Protein AF-A0A7K3PXX4-F1 (afdb_monomer_lite)

Foldseek 3Di:
DDDDDDDPDDCVVVVVLVLLVVCVPPPVCPVLVVLLVVLLVLLLVLADQDLCVSCVVVVWDWDQDPVRDTDTPDDPCVVVCVVRVVSSVSSSVSSSNSNCVNNVHD

Organism: NCBI:txid285562

Structure (mmCIF, N/CA/C/O backbone):
data_AF-A0A7K3PXX4-F1
#
_entry.id   AF-A0A7K3PXX4-F1
#
loop_
_atom_site.group_PDB
_atom_site.id
_atom_site.type_symbol
_atom_site.label_atom_id
_atom_site.label_alt_id
_atom_site.label_comp_id
_atom_site.label_asym_id
_atom_site.label_entity_id
_atom_site.label_seq_id
_atom_site.pdbx_PDB_ins_code
_atom_site.Cartn_x
_atom_site.Cartn_y
_atom_site.Cartn_z
_atom_site.occupancy
_atom_site.B_iso_or_equiv
_atom_site.auth_seq_id
_atom_site.auth_comp_id
_atom_site.auth_asym_id
_atom_site.auth_atom_id
_atom_site.pdbx_PDB_model_num
ATOM 1 N N . GLU A 1 1 ? 9.776 -45.877 -6.824 1.00 47.09 1 GLU A N 1
ATOM 2 C CA . GLU A 1 1 ? 9.378 -44.843 -7.797 1.00 47.09 1 GLU A CA 1
ATOM 3 C C . GLU A 1 1 ? 9.416 -43.504 -7.086 1.00 47.09 1 GLU A C 1
ATOM 5 O O . GLU A 1 1 ? 8.746 -43.364 -6.070 1.00 47.09 1 GLU A O 1
ATOM 10 N N . GLU A 1 2 ? 10.260 -42.580 -7.538 1.00 46.25 2 GLU A N 1
ATOM 11 C CA . GLU A 1 2 ? 10.308 -41.209 -7.021 1.00 46.25 2 GLU A CA 1
ATOM 12 C C . GLU A 1 2 ? 9.590 -40.297 -8.011 1.00 46.25 2 GLU A C 1
ATOM 14 O O . GLU A 1 2 ? 9.989 -40.186 -9.170 1.00 46.25 2 GLU A O 1
ATOM 19 N N . LEU A 1 3 ? 8.514 -39.660 -7.553 1.00 56.25 3 LEU A N 1
ATOM 20 C CA . LEU A 1 3 ? 7.813 -38.628 -8.303 1.00 56.25 3 LEU A CA 1
ATOM 21 C C . LEU A 1 3 ? 8.415 -37.273 -7.911 1.00 56.25 3 LEU A C 1
ATOM 23 O O . LEU A 1 3 ? 8.152 -36.772 -6.818 1.00 56.25 3 LEU A O 1
ATOM 27 N N . SER A 1 4 ? 9.233 -36.681 -8.782 1.00 51.41 4 SER A N 1
ATOM 28 C CA . SER A 1 4 ? 9.692 -35.303 -8.611 1.00 51.41 4 SER A CA 1
ATOM 29 C C . SER A 1 4 ? 8.660 -34.347 -9.211 1.00 51.41 4 SER A C 1
ATOM 31 O O . SER A 1 4 ? 8.301 -34.431 -10.383 1.00 51.41 4 SER A O 1
ATOM 33 N N . VAL A 1 5 ? 8.151 -33.434 -8.384 1.00 64.12 5 VAL A N 1
ATOM 34 C CA . VAL A 1 5 ? 7.249 -32.363 -8.814 1.00 64.12 5 VAL A CA 1
ATOM 35 C C . VAL A 1 5 ? 7.964 -31.043 -8.567 1.00 64.12 5 VAL A C 1
ATOM 37 O O . VAL A 1 5 ? 8.239 -30.692 -7.422 1.00 64.12 5 VAL A O 1
ATOM 40 N N . SER A 1 6 ? 8.271 -30.307 -9.634 1.00 66.50 6 SER A N 1
ATOM 41 C CA . SER A 1 6 ? 8.665 -28.903 -9.547 1.00 66.50 6 SER A CA 1
ATOM 42 C C . SER A 1 6 ? 7.510 -28.041 -10.046 1.00 66.50 6 SER A C 1
ATOM 44 O O . SER A 1 6 ? 6.955 -28.260 -11.122 1.00 66.50 6 SER A O 1
ATOM 46 N N . VAL A 1 7 ? 7.106 -27.066 -9.237 1.00 68.00 7 VAL A N 1
ATOM 47 C CA . VAL A 1 7 ? 6.159 -26.038 -9.669 1.00 68.00 7 VAL A CA 1
ATOM 48 C C . VAL A 1 7 ? 6.990 -24.911 -10.279 1.00 68.00 7 VAL A C 1
ATOM 50 O O . VAL A 1 7 ? 7.888 -24.411 -9.595 1.00 68.00 7 VAL A O 1
ATOM 53 N N . PRO A 1 8 ? 6.738 -24.500 -11.536 1.00 65.94 8 PRO A N 1
ATOM 54 C CA . PRO A 1 8 ? 7.414 -23.350 -12.119 1.00 65.94 8 PRO A CA 1
ATOM 55 C C . PRO A 1 8 ? 7.235 -22.127 -11.209 1.00 65.94 8 PRO A C 1
ATOM 57 O O . PRO A 1 8 ? 6.111 -21.873 -10.757 1.00 65.94 8 PRO A O 1
ATOM 60 N N . PRO A 1 9 ? 8.302 -21.371 -10.909 1.00 71.06 9 PRO A N 1
ATOM 61 C CA . PRO A 1 9 ? 8.174 -20.207 -10.051 1.00 71.06 9 PRO A CA 1
ATOM 62 C C . PRO A 1 9 ? 7.280 -19.165 -10.731 1.00 71.06 9 PRO A C 1
ATOM 64 O O . PRO A 1 9 ? 7.463 -18.833 -11.901 1.00 71.06 9 PRO A O 1
ATOM 67 N N . ARG A 1 10 ? 6.299 -18.642 -9.991 1.00 81.88 10 ARG A N 1
ATOM 68 C CA . ARG A 1 10 ? 5.541 -17.458 -10.408 1.00 81.88 10 ARG A CA 1
ATOM 69 C C . ARG A 1 10 ? 6.365 -16.231 -10.032 1.00 81.88 10 ARG A C 1
ATOM 71 O O . ARG A 1 10 ? 6.568 -15.987 -8.844 1.00 81.88 10 ARG A O 1
ATOM 78 N N . ASP A 1 11 ? 6.841 -15.482 -11.021 1.00 86.56 11 ASP A N 1
ATOM 79 C CA . ASP A 1 11 ? 7.686 -14.306 -10.788 1.00 86.56 11 ASP A CA 1
ATOM 80 C C . ASP A 1 11 ? 6.864 -13.009 -10.735 1.00 86.56 11 ASP A C 1
ATOM 82 O O . ASP A 1 11 ? 6.807 -12.215 -11.675 1.00 86.56 11 ASP A O 1
ATOM 86 N N . TYR A 1 12 ? 6.188 -12.801 -9.605 1.00 86.25 12 TYR A N 1
ATOM 87 C CA . TYR A 1 12 ? 5.448 -11.562 -9.349 1.00 86.25 12 TYR A CA 1
ATOM 88 C C . TYR A 1 12 ? 6.366 -10.356 -9.116 1.00 86.25 12 TYR A C 1
ATOM 90 O O . TYR A 1 12 ? 5.907 -9.222 -9.227 1.00 86.25 12 TYR A O 1
ATOM 98 N N . GLY A 1 13 ? 7.647 -10.591 -8.809 1.00 87.88 13 GLY A N 1
ATOM 99 C CA . GLY A 1 13 ? 8.641 -9.531 -8.667 1.00 87.88 13 GLY A CA 1
ATOM 100 C C . GLY A 1 13 ? 8.943 -8.888 -10.015 1.00 87.88 13 GLY A C 1
ATOM 101 O O . GLY A 1 13 ? 8.834 -7.672 -10.138 1.00 87.88 13 GLY A O 1
ATOM 102 N N . LEU A 1 14 ? 9.222 -9.708 -11.033 1.00 90.12 14 LEU A N 1
ATOM 103 C CA . LEU A 1 14 ? 9.425 -9.240 -12.404 1.00 90.12 14 LEU A CA 1
ATOM 104 C C . LEU A 1 14 ? 8.196 -8.495 -12.935 1.00 90.12 14 LEU A C 1
ATOM 106 O O . LEU A 1 14 ? 8.332 -7.397 -13.465 1.00 90.12 14 LEU A O 1
ATOM 110 N N . LEU A 1 15 ? 6.992 -9.053 -12.756 1.00 92.94 15 LEU A N 1
ATOM 111 C CA . LEU A 1 15 ? 5.756 -8.381 -13.173 1.00 92.94 15 LEU A CA 1
ATOM 112 C C . LEU A 1 15 ? 5.601 -7.009 -12.499 1.00 92.94 15 LEU A C 1
ATOM 114 O O . LEU A 1 15 ? 5.287 -6.028 -13.169 1.00 92.94 15 LEU A O 1
ATOM 118 N N . ALA A 1 16 ? 5.824 -6.933 -11.185 1.00 93.06 16 ALA A N 1
ATOM 119 C CA . ALA A 1 16 ? 5.716 -5.681 -10.447 1.00 93.06 16 ALA A CA 1
ATOM 120 C C . ALA A 1 16 ? 6.776 -4.656 -10.879 1.00 93.06 16 ALA A C 1
ATOM 122 O O . ALA A 1 16 ? 6.447 -3.478 -10.980 1.00 93.06 16 ALA A O 1
ATOM 123 N N . GLY A 1 17 ? 8.002 -5.098 -11.181 1.00 93.88 17 GLY A N 1
ATOM 124 C CA . GLY A 1 17 ?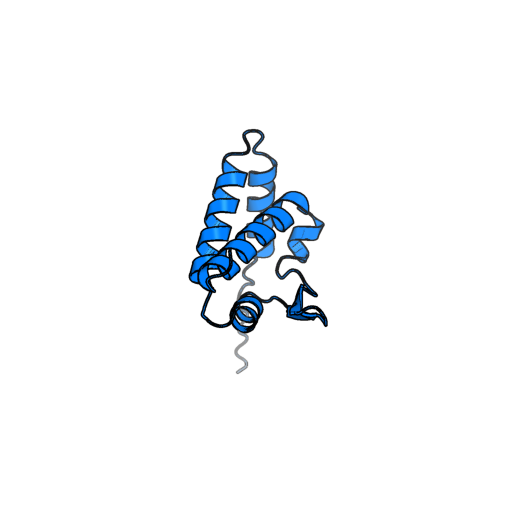 9.068 -4.250 -11.723 1.00 93.88 17 GLY A CA 1
ATOM 125 C C . GLY A 1 17 ? 8.696 -3.647 -13.076 1.00 93.88 17 GLY A C 1
ATOM 126 O O . GLY A 1 17 ? 8.701 -2.431 -13.225 1.00 93.88 17 GLY A O 1
ATOM 127 N N . VAL A 1 18 ? 8.245 -4.474 -14.026 1.00 94.75 18 VAL A N 1
ATOM 128 C CA . VAL A 1 18 ? 7.802 -4.010 -15.356 1.00 94.75 18 VAL A CA 1
ATOM 129 C C . VAL A 1 18 ? 6.668 -2.984 -15.249 1.00 94.75 18 VAL A C 1
ATOM 131 O O . VAL A 1 18 ? 6.678 -1.961 -15.932 1.00 94.75 18 VAL A O 1
ATOM 134 N N . LEU A 1 19 ? 5.684 -3.231 -14.378 1.00 95.38 19 LEU A N 1
ATOM 135 C CA . LEU A 1 19 ? 4.592 -2.283 -14.146 1.00 95.38 19 LEU A CA 1
ATOM 136 C C . LEU A 1 19 ? 5.090 -0.993 -13.482 1.00 95.38 19 LEU A C 1
ATOM 138 O O . LEU A 1 19 ? 4.653 0.090 -13.863 1.00 95.38 19 LEU A O 1
ATOM 142 N N . ALA A 1 20 ? 6.002 -1.088 -12.514 1.00 94.62 20 ALA A N 1
ATOM 143 C CA . ALA A 1 20 ? 6.570 0.070 -11.832 1.00 94.62 20 ALA A CA 1
ATOM 144 C C . ALA A 1 20 ? 7.385 0.960 -12.780 1.00 94.62 20 ALA A C 1
ATOM 146 O O . ALA A 1 20 ? 7.246 2.182 -12.733 1.00 94.62 20 ALA A O 1
ATOM 147 N N . GLU A 1 21 ? 8.173 0.365 -13.676 1.00 94.38 21 GLU A N 1
ATOM 148 C CA . GLU A 1 21 ? 8.887 1.080 -14.738 1.00 94.38 21 GLU A CA 1
ATOM 149 C C . GLU A 1 21 ? 7.924 1.807 -15.680 1.00 94.38 21 GLU A C 1
ATOM 151 O O . GLU A 1 21 ? 8.127 2.982 -15.976 1.00 94.38 21 GLU A O 1
ATOM 156 N N . ALA A 1 22 ? 6.839 1.149 -16.101 1.00 94.38 22 ALA A N 1
ATOM 157 C CA . ALA A 1 22 ? 5.835 1.768 -16.964 1.00 94.38 22 ALA A CA 1
ATOM 158 C C . ALA A 1 22 ? 5.148 2.972 -16.297 1.00 94.38 22 ALA A C 1
ATOM 160 O O . ALA A 1 22 ? 4.900 3.978 -16.956 1.00 94.38 22 ALA A O 1
ATOM 161 N N . VAL A 1 23 ? 4.867 2.892 -14.990 1.00 94.69 23 VAL A N 1
ATOM 162 C CA . VAL A 1 23 ? 4.308 4.019 -14.226 1.00 94.69 23 VAL A CA 1
ATOM 163 C C . VAL A 1 23 ? 5.334 5.146 -14.088 1.00 94.69 23 VAL A C 1
ATOM 165 O O . VAL A 1 23 ? 4.972 6.311 -14.201 1.00 94.69 23 VAL A O 1
ATOM 168 N N . ALA A 1 24 ? 6.606 4.818 -13.849 1.00 88.62 24 ALA A N 1
ATOM 169 C CA . ALA A 1 24 ? 7.671 5.810 -13.714 1.00 88.62 24 ALA A CA 1
ATOM 170 C C . ALA A 1 24 ? 7.980 6.542 -15.032 1.00 88.62 24 ALA A C 1
ATOM 172 O O . ALA A 1 24 ? 8.426 7.683 -14.998 1.00 88.62 24 ALA A O 1
ATOM 173 N N . ALA A 1 25 ? 7.736 5.900 -16.176 1.00 91.69 25 ALA A N 1
ATOM 174 C CA . ALA A 1 25 ? 7.886 6.499 -17.500 1.00 91.69 25 ALA A CA 1
ATOM 175 C C . ALA A 1 25 ? 6.700 7.397 -17.916 1.00 91.69 25 ALA A C 1
ATOM 177 O O . ALA A 1 25 ? 6.759 8.028 -18.971 1.00 91.69 25 ALA A O 1
ATOM 178 N N . ASP A 1 26 ? 5.615 7.444 -17.134 1.00 93.00 26 ASP A N 1
ATOM 179 C CA . ASP A 1 26 ? 4.462 8.303 -17.411 1.00 93.00 26 ASP A CA 1
ATOM 180 C C . ASP A 1 26 ? 4.673 9.728 -16.877 1.00 93.00 26 ASP A C 1
ATOM 182 O O . ASP A 1 26 ? 4.320 10.051 -15.741 1.00 93.00 26 ASP A O 1
ATOM 186 N N . ASP A 1 27 ? 5.171 10.613 -17.741 1.00 91.25 27 ASP A N 1
ATOM 187 C CA . ASP A 1 27 ? 5.358 12.036 -17.424 1.00 91.25 27 ASP A CA 1
ATOM 188 C C . ASP A 1 27 ? 4.035 12.782 -17.164 1.00 91.25 27 ASP A C 1
ATOM 190 O O . ASP A 1 27 ? 4.033 13.859 -16.565 1.00 91.25 27 ASP A O 1
ATOM 194 N N . SER A 1 28 ? 2.892 12.238 -17.608 1.00 94.50 28 SER A N 1
ATOM 195 C CA . SER A 1 28 ? 1.586 12.874 -17.394 1.00 94.50 28 SER A CA 1
ATOM 196 C C . SER A 1 28 ? 1.076 12.723 -15.959 1.00 94.50 28 SER A C 1
ATOM 198 O O . SER A 1 28 ? 0.211 13.486 -15.532 1.00 94.50 28 SER A O 1
ATOM 200 N N . GLY A 1 29 ? 1.580 11.729 -15.219 1.00 90.75 29 GLY A N 1
ATOM 201 C CA . GLY A 1 29 ? 1.127 11.377 -13.874 1.00 90.75 29 GLY A CA 1
ATOM 202 C C . GLY A 1 29 ? -0.229 10.664 -13.812 1.00 90.75 29 GLY A C 1
ATOM 203 O O . GLY A 1 29 ? -0.619 10.214 -12.732 1.00 90.75 29 GLY A O 1
ATOM 204 N N . THR A 1 30 ? -0.927 10.507 -14.939 1.00 95.88 30 THR A N 1
ATOM 205 C CA . THR A 1 30 ? -2.250 9.869 -15.026 1.00 95.88 30 THR A CA 1
ATOM 206 C C . THR A 1 30 ? -2.216 8.435 -14.501 1.00 95.88 30 THR A C 1
ATOM 208 O O . THR A 1 30 ? -3.090 8.012 -13.742 1.00 95.88 30 THR A O 1
ATOM 211 N N . VAL A 1 31 ? -1.188 7.670 -14.873 1.00 95.00 31 VAL A N 1
ATOM 212 C CA . VAL A 1 31 ? -1.041 6.277 -14.445 1.00 95.00 31 VAL A CA 1
ATOM 213 C C . VAL A 1 31 ? -0.746 6.222 -12.947 1.00 95.00 31 VAL A C 1
ATOM 215 O O . VAL A 1 31 ? -1.319 5.399 -12.233 1.00 95.00 31 VAL A O 1
ATOM 218 N N . ARG A 1 32 ? 0.085 7.136 -12.437 1.00 92.19 32 ARG A N 1
ATOM 219 C CA . ARG A 1 32 ? 0.388 7.234 -11.003 1.00 92.19 32 ARG A CA 1
ATOM 220 C C . ARG A 1 32 ? -0.867 7.532 -10.175 1.00 92.19 32 ARG A C 1
ATOM 222 O O . ARG A 1 32 ? -1.051 6.934 -9.115 1.00 92.19 32 ARG A O 1
ATOM 229 N N . GLU A 1 33 ? -1.745 8.412 -10.652 1.00 94.81 33 GLU A N 1
ATOM 230 C CA . GLU A 1 33 ? -3.033 8.699 -10.006 1.00 94.81 33 GLU A CA 1
ATOM 231 C C . GLU A 1 33 ? -3.983 7.498 -10.047 1.00 94.81 33 GLU A C 1
ATOM 233 O O . GLU A 1 33 ? -4.595 7.158 -9.032 1.00 94.81 33 GLU A O 1
ATOM 238 N N . ALA A 1 34 ? -4.058 6.796 -11.180 1.00 97.12 34 ALA A N 1
ATOM 239 C CA . ALA A 1 34 ? -4.854 5.577 -11.298 1.00 97.12 34 ALA A CA 1
ATOM 240 C C . ALA A 1 34 ? -4.369 4.479 -10.334 1.00 97.12 34 ALA A C 1
ATOM 242 O O . ALA A 1 34 ? -5.181 3.824 -9.678 1.00 97.12 34 ALA A O 1
ATOM 243 N N . VAL A 1 35 ? -3.049 4.318 -10.185 1.00 96.25 35 VAL A N 1
ATOM 244 C CA . VAL A 1 35 ? -2.443 3.403 -9.205 1.00 96.25 35 VAL A CA 1
ATOM 245 C C . VAL A 1 35 ? -2.807 3.811 -7.778 1.00 96.25 35 VAL A C 1
ATOM 247 O O . VAL A 1 35 ? -3.178 2.953 -6.979 1.00 96.25 35 VAL A O 1
ATOM 250 N N . ALA A 1 36 ? -2.759 5.104 -7.452 1.00 96.31 36 ALA A N 1
ATOM 251 C CA . ALA A 1 36 ? -3.145 5.603 -6.135 1.00 96.31 36 ALA A CA 1
ATOM 252 C C . ALA A 1 36 ? -4.622 5.315 -5.818 1.00 96.31 36 ALA A C 1
ATOM 254 O O . ALA A 1 36 ? -4.943 4.830 -4.731 1.00 96.31 36 ALA A O 1
ATOM 255 N N . ALA A 1 37 ? -5.518 5.549 -6.779 1.00 98.19 37 ALA A N 1
ATOM 256 C CA . ALA A 1 37 ? -6.938 5.244 -6.640 1.00 98.19 37 ALA A CA 1
ATOM 257 C C . ALA A 1 37 ? -7.187 3.736 -6.459 1.00 98.19 37 ALA A C 1
ATOM 259 O O . ALA A 1 37 ? -7.967 3.336 -5.590 1.00 98.19 37 ALA A O 1
ATOM 260 N N . ALA A 1 38 ? -6.492 2.894 -7.229 1.00 98.25 38 ALA A N 1
ATOM 261 C CA . ALA A 1 38 ? -6.580 1.441 -7.110 1.00 98.25 38 ALA A CA 1
ATOM 262 C C . ALA A 1 38 ? -6.057 0.940 -5.754 1.00 98.25 38 ALA A C 1
ATOM 264 O O . ALA A 1 38 ? -6.711 0.119 -5.112 1.00 98.25 38 ALA A O 1
ATOM 265 N N . ALA A 1 39 ? -4.923 1.466 -5.283 1.00 98.12 39 ALA A N 1
ATOM 266 C CA . ALA A 1 39 ? -4.356 1.133 -3.978 1.00 98.12 39 ALA A CA 1
ATOM 267 C C . ALA A 1 39 ? -5.303 1.519 -2.839 1.00 98.12 39 ALA A C 1
ATOM 269 O O . ALA A 1 39 ? -5.546 0.729 -1.932 1.00 98.12 39 ALA A O 1
ATOM 270 N N . HIS A 1 40 ? -5.903 2.704 -2.929 1.00 98.50 40 HIS A N 1
ATOM 271 C CA . HIS A 1 40 ? -6.897 3.160 -1.971 1.00 98.50 40 HIS A CA 1
ATOM 272 C C . HIS A 1 40 ? -8.139 2.259 -1.942 1.00 98.50 40 HIS A C 1
ATOM 274 O O . HIS A 1 40 ? -8.585 1.837 -0.876 1.00 98.50 40 HIS A O 1
ATOM 280 N N . ALA A 1 41 ? -8.676 1.895 -3.110 1.00 98.31 41 ALA A N 1
ATOM 281 C CA . ALA A 1 41 ? -9.806 0.974 -3.206 1.00 98.31 41 ALA A CA 1
ATOM 282 C C . ALA A 1 41 ? -9.475 -0.423 -2.649 1.00 98.31 41 ALA A C 1
ATOM 284 O O . ALA A 1 41 ? -10.307 -1.021 -1.959 1.00 98.31 41 ALA A O 1
ATOM 285 N N . ALA A 1 42 ? -8.261 -0.919 -2.902 1.00 98.00 42 ALA A N 1
ATOM 286 C CA . ALA A 1 42 ? -7.772 -2.167 -2.326 1.00 98.00 42 ALA A CA 1
ATOM 287 C C . ALA A 1 42 ? -7.694 -2.079 -0.796 1.00 98.00 42 ALA A C 1
ATOM 289 O O . ALA A 1 42 ? -8.169 -2.983 -0.115 1.00 98.00 42 ALA A O 1
ATOM 290 N N . GLY A 1 43 ? -7.190 -0.964 -0.259 1.00 97.88 43 GLY A N 1
ATOM 291 C CA . GLY A 1 43 ? -7.122 -0.712 1.180 1.00 97.88 43 GLY A CA 1
ATOM 292 C C . GLY A 1 43 ? -8.500 -0.728 1.829 1.00 97.88 43 GLY A C 1
ATOM 293 O O . GLY A 1 43 ? -8.703 -1.431 2.812 1.00 97.88 43 GLY A O 1
ATOM 294 N N . ARG A 1 44 ? -9.483 -0.050 1.223 1.00 97.56 44 ARG A N 1
ATOM 295 C CA . ARG A 1 44 ? -10.867 -0.071 1.724 1.00 97.56 44 ARG A CA 1
ATOM 296 C C . ARG A 1 44 ? -11.481 -1.463 1.718 1.00 97.56 44 ARG A C 1
ATOM 298 O O . ARG A 1 44 ? -12.215 -1.814 2.631 1.00 97.56 44 ARG A O 1
ATOM 305 N N . SER A 1 45 ? -11.175 -2.253 0.692 1.00 96.94 45 SER A N 1
ATOM 306 C CA . SER A 1 45 ? -11.699 -3.616 0.555 1.00 96.94 45 SER A CA 1
ATOM 307 C C . SER A 1 45 ? -11.039 -4.599 1.526 1.00 96.94 45 SER A C 1
ATOM 309 O O . SER A 1 45 ? -11.663 -5.580 1.915 1.00 96.94 45 SER A O 1
ATOM 311 N N . ALA A 1 46 ? -9.780 -4.351 1.897 1.00 95.75 46 ALA A N 1
ATOM 312 C CA . ALA A 1 46 ? -9.022 -5.163 2.846 1.00 95.75 46 ALA A CA 1
ATOM 313 C C . ALA A 1 46 ? -9.204 -4.723 4.310 1.00 95.75 46 ALA A C 1
ATOM 315 O O . ALA A 1 46 ? -8.755 -5.422 5.219 1.00 95.75 46 ALA A O 1
ATOM 316 N N . GLY A 1 47 ? -9.816 -3.559 4.538 1.00 92.56 47 GLY A N 1
ATOM 317 C CA . GLY A 1 47 ? -10.060 -3.011 5.865 1.00 92.56 47 GLY A CA 1
ATOM 318 C C . GLY A 1 47 ? -11.158 -3.740 6.642 1.00 92.56 47 GLY A C 1
ATOM 319 O O . GLY A 1 47 ? -11.857 -4.611 6.126 1.00 92.56 47 GLY A O 1
ATOM 320 N N . GLY A 1 48 ? -11.308 -3.370 7.911 1.00 89.62 48 GLY A N 1
ATOM 321 C CA . GLY A 1 48 ? -12.298 -3.934 8.825 1.00 89.62 48 GLY A CA 1
ATOM 322 C C . GLY A 1 48 ? -12.337 -3.165 10.144 1.00 89.62 48 GLY A C 1
ATOM 323 O O . GLY A 1 48 ? -11.630 -2.171 10.299 1.00 89.62 48 GLY A O 1
ATOM 324 N N . GLU A 1 49 ? -13.143 -3.636 11.099 1.00 85.38 49 GLU A N 1
ATOM 325 C CA . GLU A 1 49 ? -13.341 -2.958 12.394 1.00 85.38 49 GLU A CA 1
ATOM 326 C C . GLU A 1 49 ? -12.041 -2.809 13.205 1.00 85.38 49 GLU A C 1
ATOM 328 O O . GLU A 1 49 ? -11.855 -1.805 13.888 1.00 85.38 49 GLU A O 1
ATOM 333 N N . ASP A 1 50 ? -11.120 -3.777 13.107 1.00 92.69 50 ASP A N 1
ATOM 334 C CA . ASP A 1 50 ? -9.788 -3.696 13.714 1.00 92.69 50 ASP A CA 1
ATOM 335 C C . ASP A 1 50 ? -8.705 -3.397 12.666 1.00 92.69 50 ASP A C 1
ATOM 337 O O . ASP A 1 50 ? -8.272 -4.273 11.907 1.00 92.69 50 ASP A O 1
ATOM 341 N N . LEU A 1 51 ? -8.210 -2.157 12.686 1.00 92.12 51 LEU A N 1
ATOM 342 C CA . LEU A 1 51 ? -7.123 -1.683 11.830 1.00 92.12 51 LEU A CA 1
ATOM 343 C C . LEU A 1 51 ? -5.841 -2.514 11.989 1.00 92.12 51 LEU A C 1
ATOM 345 O O . LEU A 1 51 ? -5.135 -2.750 11.009 1.00 92.12 51 LEU A O 1
ATOM 349 N N . THR A 1 52 ? -5.522 -2.969 13.205 1.00 94.00 52 THR A N 1
ATOM 350 C CA . THR A 1 52 ? -4.278 -3.712 13.458 1.00 94.00 52 THR A CA 1
ATOM 351 C C . THR A 1 52 ? -4.313 -5.065 12.759 1.00 94.00 52 THR A C 1
ATOM 353 O O . THR A 1 52 ? -3.343 -5.446 12.098 1.00 94.00 52 THR A O 1
ATOM 356 N N . SER A 1 53 ? -5.431 -5.785 12.872 1.00 95.06 53 SER A N 1
ATOM 357 C CA . SER A 1 53 ? -5.663 -7.030 12.140 1.00 95.06 53 SER A CA 1
ATOM 358 C C . SER A 1 53 ? -5.641 -6.808 10.625 1.00 95.06 53 SER A C 1
ATOM 360 O O . SER A 1 53 ? -4.949 -7.541 9.917 1.00 95.06 53 SER A O 1
ATOM 362 N N . ALA A 1 54 ? -6.295 -5.754 10.124 1.00 96.06 54 ALA A N 1
ATOM 363 C CA . ALA A 1 54 ? -6.318 -5.447 8.692 1.00 96.06 54 ALA A CA 1
ATOM 364 C C . ALA A 1 54 ? -4.911 -5.159 8.12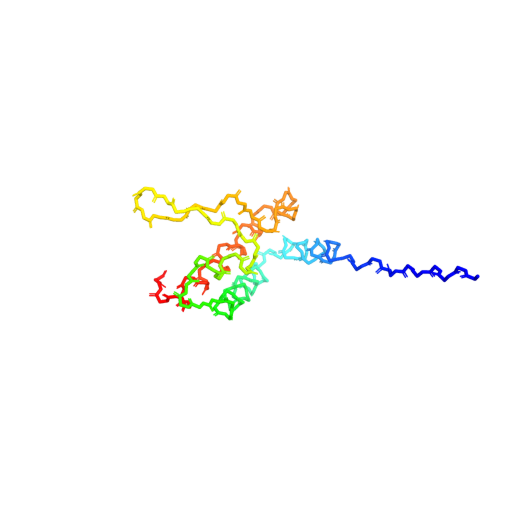2 1.00 96.06 54 ALA A C 1
ATOM 366 O O . ALA A 1 54 ? -4.521 -5.710 7.089 1.00 96.06 54 ALA A O 1
ATOM 367 N N . LEU A 1 55 ? -4.098 -4.372 8.838 1.00 96.81 55 LEU A N 1
ATOM 368 C CA . LEU A 1 55 ? -2.693 -4.120 8.499 1.00 96.81 55 LEU A CA 1
ATOM 369 C C . LEU A 1 55 ? -1.880 -5.423 8.461 1.00 96.81 55 LEU A C 1
ATOM 371 O O . LEU A 1 55 ? -1.152 -5.667 7.497 1.00 96.81 55 LEU A O 1
ATOM 375 N N . ARG A 1 56 ? -2.032 -6.295 9.467 1.00 97.12 56 ARG A N 1
ATOM 376 C CA . ARG A 1 56 ? -1.364 -7.610 9.488 1.00 97.12 56 ARG A CA 1
ATOM 377 C C . ARG A 1 56 ? -1.802 -8.498 8.326 1.00 97.12 56 ARG A C 1
ATOM 379 O O . ARG A 1 56 ? -0.956 -9.160 7.730 1.00 97.12 56 ARG A O 1
ATOM 386 N N . GLY A 1 57 ? -3.085 -8.476 7.966 1.00 96.56 57 GLY A N 1
ATOM 387 C CA . GLY A 1 57 ? -3.622 -9.185 6.800 1.00 96.56 57 GLY A CA 1
ATOM 388 C C . GLY A 1 57 ? -2.995 -8.732 5.477 1.00 96.56 57 GLY A C 1
ATOM 389 O O . GLY A 1 57 ? -2.814 -9.543 4.573 1.00 96.56 57 GLY A O 1
ATOM 390 N N . CYS A 1 58 ? -2.576 -7.467 5.394 1.00 96.25 58 CYS A N 1
ATOM 391 C CA . CYS A 1 58 ? -1.836 -6.914 4.256 1.00 96.25 58 CYS A CA 1
ATOM 392 C C . CYS A 1 58 ? -0.311 -7.141 4.331 1.00 96.25 58 CYS A C 1
ATOM 394 O O . CYS A 1 58 ? 0.422 -6.681 3.457 1.00 96.25 58 CYS A O 1
ATOM 396 N N . GLY A 1 59 ? 0.188 -7.834 5.361 1.00 97.06 59 GLY A N 1
ATOM 397 C CA . GLY A 1 59 ? 1.613 -8.124 5.547 1.00 97.06 59 GLY A CA 1
ATOM 398 C C . GLY A 1 59 ? 2.409 -7.032 6.268 1.00 97.06 59 GLY A C 1
ATOM 399 O O . GLY A 1 59 ? 3.641 -7.099 6.299 1.00 97.06 59 GLY A O 1
ATOM 400 N N . TYR A 1 60 ? 1.743 -6.036 6.857 1.00 98.00 60 TYR A N 1
ATOM 401 C CA . TYR A 1 60 ? 2.410 -5.064 7.721 1.00 98.00 60 TYR A CA 1
ATOM 402 C C . TYR A 1 60 ? 2.696 -5.628 9.117 1.00 98.00 60 TYR A C 1
ATOM 404 O O . TYR A 1 60 ? 2.002 -6.507 9.631 1.00 98.00 60 TYR A O 1
ATOM 412 N N . GLU A 1 61 ? 3.678 -5.026 9.779 1.00 97.94 61 GLU A N 1
ATOM 413 C CA . GLU A 1 61 ? 4.035 -5.263 11.171 1.00 97.94 61 GLU A CA 1
ATOM 414 C C . GLU A 1 61 ? 3.733 -4.031 12.040 1.00 97.94 61 GLU A C 1
ATOM 416 O O . GLU A 1 61 ? 4.658 -3.289 12.395 1.00 97.94 61 GLU A O 1
ATOM 421 N N . PRO A 1 62 ? 2.454 -3.799 12.399 1.00 97.00 62 PRO A N 1
ATOM 422 C CA . PRO A 1 62 ? 2.069 -2.680 13.247 1.00 97.00 62 PRO A CA 1
ATOM 423 C C . PRO A 1 62 ? 2.519 -2.885 14.699 1.00 97.00 62 PRO A C 1
ATOM 425 O O . PRO A 1 62 ? 2.412 -3.989 15.256 1.00 97.00 62 PRO A O 1
ATOM 428 N N . ALA A 1 63 ? 2.981 -1.801 15.315 1.00 96.12 63 ALA A N 1
ATOM 429 C CA . ALA A 1 63 ? 3.292 -1.682 16.732 1.00 96.12 63 ALA A CA 1
ATOM 430 C C . ALA A 1 63 ? 2.618 -0.426 17.301 1.00 96.12 63 ALA A C 1
ATOM 432 O O . ALA A 1 63 ? 2.808 0.672 16.786 1.00 96.12 63 ALA A O 1
ATOM 433 N N . THR A 1 64 ? 1.821 -0.587 18.357 1.00 93.69 64 THR A N 1
ATOM 434 C CA . THR A 1 64 ? 1.172 0.539 19.040 1.00 93.69 64 THR A CA 1
ATOM 435 C C . THR A 1 64 ? 2.209 1.367 19.794 1.00 93.69 64 THR A C 1
ATOM 437 O O . THR A 1 64 ? 3.048 0.804 20.502 1.00 93.69 64 THR A O 1
ATOM 440 N N . THR A 1 65 ? 2.149 2.689 19.657 1.00 93.56 65 THR A N 1
ATOM 441 C CA . THR A 1 65 ? 3.032 3.620 20.372 1.00 93.56 65 THR A CA 1
ATOM 442 C C . THR A 1 65 ? 2.441 4.009 21.729 1.00 93.56 65 THR A C 1
ATOM 444 O O . THR A 1 65 ? 1.258 3.784 21.999 1.00 93.56 65 THR A O 1
ATOM 447 N N . ALA A 1 66 ? 3.253 4.607 22.606 1.00 92.19 66 ALA A N 1
ATOM 448 C CA . ALA A 1 66 ? 2.792 5.059 23.923 1.00 92.19 66 ALA A CA 1
ATOM 449 C C . ALA A 1 66 ? 1.723 6.166 23.825 1.00 92.19 66 ALA A C 1
ATOM 451 O O . ALA A 1 66 ? 0.870 6.294 24.699 1.00 92.19 66 ALA A O 1
ATOM 452 N N . GLU A 1 67 ? 1.744 6.931 22.736 1.00 92.38 67 GLU A N 1
ATOM 453 C CA . GLU A 1 67 ? 0.821 8.020 22.419 1.00 92.38 67 GLU A CA 1
ATOM 454 C C . GLU A 1 67 ? -0.478 7.526 21.759 1.00 92.38 67 GLU A C 1
ATOM 456 O O . GLU A 1 67 ? -1.323 8.336 21.382 1.00 92.38 67 GLU A O 1
ATOM 461 N N . GLY A 1 68 ? -0.649 6.208 21.601 1.00 86.00 68 GLY A N 1
ATOM 462 C CA . GLY A 1 68 ? -1.814 5.615 20.942 1.00 86.00 68 GLY A CA 1
ATOM 463 C C . GLY A 1 68 ? -1.751 5.639 19.412 1.00 86.00 68 GLY A C 1
ATOM 464 O O . GLY A 1 68 ? -2.761 5.379 18.761 1.00 86.00 68 GLY A O 1
ATOM 465 N N . GLY A 1 69 ? -0.584 5.939 18.832 1.00 90.94 69 GLY A N 1
ATOM 466 C CA . GLY A 1 69 ? -0.327 5.812 17.400 1.00 90.94 69 GLY A CA 1
ATOM 467 C C . GLY A 1 69 ? 0.003 4.377 16.987 1.00 90.94 69 GLY A C 1
ATOM 468 O O . GLY A 1 69 ? 0.075 3.464 17.814 1.00 90.94 69 GLY A O 1
ATOM 469 N N . VAL A 1 70 ? 0.239 4.179 15.689 1.00 93.12 70 VAL A N 1
ATOM 470 C CA . VAL A 1 70 ? 0.700 2.903 15.129 1.00 93.12 70 VAL A CA 1
ATOM 471 C C . VAL A 1 70 ? 1.937 3.147 14.272 1.00 93.12 70 VAL A C 1
ATOM 473 O O . VAL A 1 70 ? 1.854 3.810 13.241 1.00 93.12 70 VAL A O 1
ATOM 476 N N . ASP A 1 71 ? 3.056 2.549 14.669 1.00 95.75 71 ASP A N 1
ATOM 477 C CA . ASP A 1 71 ? 4.271 2.484 13.863 1.00 95.75 71 ASP A CA 1
ATOM 478 C C . ASP A 1 71 ? 4.260 1.224 12.996 1.00 95.75 71 ASP A C 1
ATOM 480 O O . ASP A 1 71 ? 4.029 0.109 13.476 1.00 95.75 71 ASP A O 1
ATOM 484 N N . LEU A 1 72 ? 4.554 1.384 11.705 1.00 96.56 72 LEU A N 1
ATOM 485 C CA . LEU A 1 72 ? 4.749 0.269 10.780 1.00 96.56 72 LEU A CA 1
ATOM 486 C C . LEU A 1 72 ? 6.236 -0.074 10.722 1.00 96.56 72 LEU A C 1
ATOM 488 O O . LEU A 1 72 ? 7.042 0.682 10.181 1.00 96.56 72 LEU A O 1
ATOM 492 N N . ARG A 1 73 ? 6.611 -1.234 11.268 1.00 96.94 73 ARG A N 1
ATOM 493 C CA . ARG A 1 73 ? 8.021 -1.664 11.337 1.00 96.94 73 ARG A CA 1
ATOM 494 C C . ARG A 1 73 ? 8.560 -2.206 10.013 1.00 96.94 73 ARG A C 1
ATOM 496 O O . ARG A 1 73 ? 9.756 -2.457 9.891 1.00 96.94 73 ARG A O 1
ATOM 503 N N . ASN A 1 74 ? 7.691 -2.383 9.022 1.00 96.62 74 ASN A N 1
ATOM 504 C CA . ASN A 1 74 ? 8.046 -2.814 7.681 1.00 96.62 74 ASN A CA 1
ATOM 505 C C . ASN A 1 74 ? 7.190 -2.108 6.614 1.00 96.62 74 ASN A C 1
ATOM 507 O O . ASN A 1 74 ? 6.174 -1.474 6.893 1.00 96.62 74 ASN A O 1
ATOM 511 N N . CYS A 1 75 ? 7.603 -2.288 5.362 1.00 96.62 75 CYS A N 1
ATOM 512 C CA . CYS A 1 75 ? 6.756 -2.113 4.193 1.00 96.62 75 CYS A CA 1
ATOM 513 C C . CYS A 1 75 ? 6.662 -3.483 3.502 1.00 96.62 75 CYS A C 1
ATOM 515 O O . CYS A 1 75 ? 7.712 -4.034 3.150 1.00 96.62 75 CYS A O 1
ATOM 517 N N . PRO A 1 76 ? 5.464 -4.051 3.273 1.00 95.69 76 PRO A N 1
ATOM 518 C CA . PRO A 1 76 ? 5.321 -5.346 2.604 1.00 95.69 76 PRO A CA 1
ATOM 519 C C . PRO A 1 76 ? 5.855 -5.311 1.162 1.00 95.69 76 PRO A C 1
ATOM 521 O O . PRO A 1 76 ? 6.206 -6.342 0.593 1.00 95.69 76 PRO A O 1
ATOM 524 N N . PHE A 1 77 ? 6.004 -4.113 0.591 1.00 95.06 77 PHE A N 1
ATOM 525 C CA . PHE A 1 77 ? 6.550 -3.870 -0.742 1.00 95.06 77 PHE A CA 1
ATOM 526 C C . PHE A 1 77 ? 8.044 -3.510 -0.734 1.00 95.06 77 PHE A C 1
ATOM 528 O O . PHE A 1 77 ? 8.561 -3.047 -1.749 1.00 95.06 77 PHE A O 1
ATOM 535 N N . HIS A 1 78 ? 8.756 -3.707 0.387 1.00 92.88 78 HIS A N 1
ATOM 536 C CA . HIS A 1 78 ? 10.124 -3.208 0.588 1.00 92.88 78 HIS A CA 1
ATOM 537 C C . HIS A 1 78 ? 11.081 -3.549 -0.561 1.00 92.88 78 HIS A C 1
ATOM 539 O O . HIS A 1 78 ? 11.877 -2.707 -0.964 1.00 92.88 78 HIS A O 1
ATOM 545 N N . ARG A 1 79 ? 10.985 -4.760 -1.125 1.00 91.00 79 ARG A N 1
ATOM 546 C CA . ARG A 1 79 ? 11.840 -5.176 -2.243 1.00 91.00 79 ARG A CA 1
ATOM 547 C C . ARG A 1 79 ? 11.712 -4.236 -3.442 1.00 91.00 79 ARG A C 1
ATOM 549 O O . ARG A 1 79 ? 12.728 -3.767 -3.934 1.00 91.00 79 ARG A O 1
ATOM 556 N N . LEU A 1 80 ? 10.481 -3.936 -3.856 1.00 92.38 80 LEU A N 1
ATOM 557 C CA . LEU A 1 80 ? 10.203 -3.032 -4.972 1.00 92.38 80 LEU A CA 1
ATOM 558 C C . LEU A 1 80 ? 10.482 -1.573 -4.589 1.00 92.38 80 LEU A C 1
ATOM 560 O O . LEU A 1 80 ? 10.959 -0.796 -5.409 1.00 92.38 80 LEU A O 1
ATOM 564 N N . ALA A 1 81 ? 10.253 -1.210 -3.323 1.00 94.38 81 ALA A N 1
ATOM 565 C CA . ALA A 1 81 ? 10.544 0.127 -2.812 1.00 94.38 81 ALA A CA 1
ATOM 566 C C . ALA A 1 81 ? 12.033 0.493 -2.891 1.00 94.38 81 ALA A C 1
ATOM 568 O O . ALA A 1 81 ? 12.347 1.672 -2.916 1.00 94.38 81 ALA A O 1
ATOM 569 N N . ARG A 1 82 ? 12.955 -0.479 -2.929 1.00 93.50 82 ARG A N 1
ATOM 570 C CA . ARG A 1 82 ? 14.393 -0.194 -3.087 1.00 93.50 82 ARG A CA 1
ATOM 571 C C . ARG A 1 82 ? 14.748 0.365 -4.464 1.00 93.50 82 ARG A C 1
ATOM 573 O O . ARG A 1 82 ? 15.722 1.102 -4.565 1.00 93.50 82 ARG A O 1
ATOM 580 N N . GLU A 1 83 ? 13.993 -0.012 -5.491 1.00 93.31 83 GLU A N 1
ATOM 581 C CA . GLU A 1 83 ? 14.234 0.379 -6.886 1.00 93.31 83 GLU A CA 1
ATOM 582 C C . GLU A 1 83 ? 13.272 1.494 -7.326 1.00 93.31 83 GLU A C 1
ATOM 584 O O . GLU A 1 83 ? 13.661 2.390 -8.069 1.00 93.31 83 GLU A O 1
ATOM 589 N N . HIS A 1 84 ? 12.047 1.507 -6.791 1.00 92.62 84 HIS A N 1
ATOM 590 C CA . HIS A 1 84 ? 10.988 2.456 -7.146 1.00 92.62 84 HIS A CA 1
ATOM 591 C C . HIS A 1 84 ? 10.419 3.177 -5.912 1.00 92.62 84 HIS A C 1
ATOM 593 O O . HIS A 1 84 ? 9.208 3.167 -5.676 1.00 92.62 84 HIS A O 1
ATOM 599 N N . THR A 1 85 ? 11.288 3.790 -5.098 1.00 94.00 85 THR A N 1
ATOM 600 C CA . THR A 1 85 ? 10.930 4.370 -3.788 1.00 94.00 85 THR A CA 1
ATOM 601 C C . THR A 1 85 ? 9.724 5.303 -3.841 1.00 94.00 85 THR A C 1
ATOM 603 O O . THR A 1 85 ? 8.785 5.113 -3.072 1.00 94.00 85 THR A O 1
ATOM 606 N N . GLU A 1 86 ? 9.725 6.302 -4.730 1.00 92.50 86 GLU A N 1
ATOM 607 C CA . GLU A 1 86 ? 8.654 7.308 -4.782 1.00 92.50 86 GLU A CA 1
ATOM 608 C C . GLU A 1 86 ? 7.299 6.659 -5.084 1.00 92.50 86 GLU A C 1
ATOM 610 O O . GLU A 1 86 ? 6.338 6.839 -4.335 1.00 92.50 86 GLU A O 1
ATOM 615 N N . LEU A 1 87 ? 7.249 5.835 -6.133 1.00 93.00 87 LEU A N 1
ATOM 616 C CA . LEU A 1 87 ? 6.038 5.140 -6.554 1.00 93.00 87 LEU A 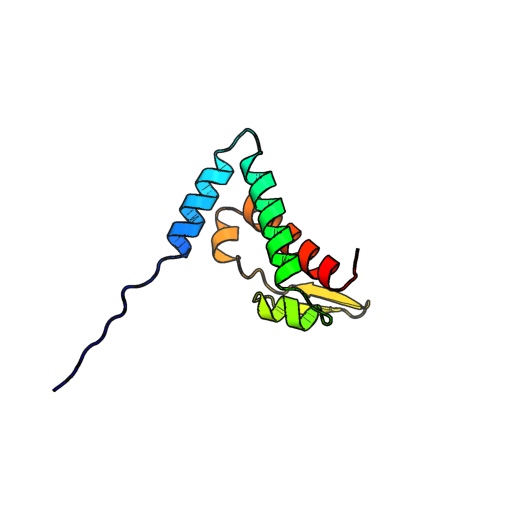CA 1
ATOM 617 C C . LEU A 1 87 ? 5.504 4.214 -5.459 1.00 93.00 87 LEU A C 1
ATOM 619 O O . LEU A 1 87 ? 4.315 4.242 -5.143 1.00 93.00 87 LEU A O 1
ATOM 623 N N . VAL A 1 88 ? 6.369 3.383 -4.878 1.00 95.38 88 VAL A N 1
ATOM 624 C CA . VAL A 1 88 ? 5.937 2.374 -3.907 1.00 95.38 88 VAL A CA 1
ATOM 625 C C . VAL A 1 88 ? 5.514 3.021 -2.595 1.00 95.38 88 VAL A C 1
ATOM 627 O O . VAL A 1 88 ? 4.500 2.621 -2.029 1.00 95.38 88 VAL A O 1
ATOM 630 N N . CYS A 1 89 ? 6.229 4.042 -2.121 1.00 95.88 89 CYS A N 1
ATOM 631 C CA . CYS A 1 89 ? 5.821 4.787 -0.931 1.00 95.88 89 CYS A CA 1
ATOM 632 C C . CYS A 1 89 ? 4.492 5.520 -1.154 1.00 95.88 89 CYS A C 1
ATOM 634 O O . CYS A 1 89 ? 3.650 5.537 -0.255 1.00 95.88 89 CYS A O 1
ATOM 636 N N . TRP A 1 90 ? 4.268 6.066 -2.352 1.00 95.25 90 TRP A N 1
ATOM 637 C CA . TRP A 1 90 ? 3.000 6.690 -2.725 1.00 95.25 90 TRP A CA 1
ATOM 638 C C . TRP A 1 90 ? 1.841 5.685 -2.735 1.00 95.25 90 TRP A C 1
ATOM 640 O O . TRP A 1 90 ? 0.820 5.904 -2.083 1.00 95.25 90 TRP A O 1
ATOM 650 N N . LEU A 1 91 ? 2.020 4.538 -3.395 1.00 96.25 91 LEU A N 1
ATOM 651 C CA . LEU A 1 91 ? 1.056 3.435 -3.398 1.00 96.25 91 LEU A CA 1
ATOM 652 C C . LEU A 1 91 ? 0.747 2.969 -1.969 1.00 96.25 91 LEU A C 1
ATOM 654 O O . LEU A 1 91 ? -0.417 2.861 -1.586 1.00 96.25 91 LEU A O 1
ATOM 658 N N . ASN A 1 92 ? 1.790 2.741 -1.168 1.00 97.19 92 ASN A N 1
ATOM 659 C CA . ASN A 1 92 ? 1.698 2.298 0.220 1.00 97.19 92 ASN A CA 1
ATOM 660 C C . ASN A 1 92 ? 0.882 3.272 1.082 1.00 97.19 92 ASN A C 1
ATOM 662 O O . ASN A 1 92 ? 0.024 2.843 1.848 1.00 97.19 92 ASN A O 1
ATOM 666 N N . LEU A 1 93 ? 1.107 4.580 0.927 1.00 97.06 93 LEU A N 1
ATOM 667 C CA . LEU A 1 93 ? 0.329 5.609 1.615 1.00 97.06 93 LEU A CA 1
ATOM 668 C C . LEU A 1 93 ? -1.162 5.512 1.272 1.00 97.06 93 LEU A C 1
ATOM 670 O O . LEU A 1 93 ? -2.003 5.554 2.168 1.00 97.06 93 LEU A O 1
ATOM 674 N N . HIS A 1 94 ? -1.501 5.375 -0.010 1.00 98.19 94 HIS A N 1
ATOM 675 C CA . HIS A 1 94 ? -2.896 5.281 -0.440 1.00 98.19 94 HIS A CA 1
ATOM 676 C C . HIS A 1 94 ? -3.571 3.984 0.009 1.00 98.19 94 HIS A C 1
ATOM 678 O O . HIS A 1 94 ? -4.736 4.021 0.400 1.00 98.19 94 HIS A O 1
ATOM 684 N N . LEU A 1 95 ? -2.836 2.870 0.036 1.00 98.25 95 LEU A N 1
ATOM 685 C CA . LEU A 1 95 ? -3.317 1.615 0.607 1.00 98.25 95 LEU A CA 1
ATOM 686 C C . LEU A 1 95 ? -3.669 1.773 2.094 1.00 98.25 95 LEU A C 1
ATOM 688 O O . LEU A 1 95 ? -4.770 1.415 2.506 1.00 98.25 95 LEU A O 1
ATOM 692 N N . VAL A 1 96 ? -2.767 2.362 2.888 1.00 97.38 96 VAL A N 1
ATOM 693 C CA . VAL A 1 96 ? -2.991 2.591 4.326 1.00 97.38 96 VAL A CA 1
ATOM 694 C C . VAL A 1 96 ? -4.138 3.573 4.574 1.00 97.38 96 VAL A C 1
ATOM 696 O O . VAL A 1 96 ? -4.945 3.336 5.465 1.00 97.38 96 VAL A O 1
ATOM 699 N N . ARG A 1 97 ? -4.282 4.623 3.757 1.00 97.25 97 ARG A N 1
ATOM 700 C CA . ARG A 1 97 ? -5.449 5.523 3.815 1.00 97.25 97 ARG A CA 1
ATOM 701 C C . ARG A 1 97 ? -6.764 4.779 3.590 1.00 97.25 97 ARG A C 1
ATOM 703 O O . ARG A 1 97 ? -7.702 4.970 4.350 1.00 97.25 97 ARG A O 1
ATOM 710 N N . GLY A 1 98 ? -6.809 3.876 2.610 1.00 97.88 98 GLY A N 1
ATOM 711 C CA . GLY A 1 98 ? -7.995 3.050 2.387 1.00 97.88 98 GLY A CA 1
ATOM 712 C C . GLY A 1 98 ? -8.314 2.136 3.579 1.00 97.88 98 GLY A C 1
ATOM 713 O O . GLY A 1 98 ? -9.477 1.983 3.940 1.00 97.88 98 GLY A O 1
ATOM 714 N N . LEU A 1 99 ? -7.288 1.557 4.214 1.00 97.19 99 LEU A N 1
ATOM 715 C CA . LEU A 1 99 ? -7.455 0.746 5.429 1.00 97.19 99 LEU A CA 1
ATOM 716 C C . LEU A 1 99 ? -8.016 1.573 6.598 1.00 97.19 99 LEU A C 1
ATOM 718 O O . LEU A 1 99 ? -8.884 1.091 7.324 1.00 97.19 99 LEU A O 1
ATOM 722 N N . LEU A 1 100 ? -7.541 2.811 6.762 1.00 95.38 100 LEU A N 1
ATOM 723 C CA . LEU A 1 100 ? -8.027 3.753 7.774 1.00 95.38 100 LEU A CA 1
ATOM 724 C C . LEU A 1 100 ? -9.499 4.125 7.544 1.00 95.38 100 LEU A C 1
ATOM 726 O O . LEU A 1 100 ? -10.298 4.003 8.473 1.00 95.38 100 LEU A O 1
ATOM 730 N N . GLU A 1 101 ? -9.873 4.478 6.309 1.00 95.50 101 GLU A N 1
ATOM 731 C CA . GLU A 1 101 ? -11.254 4.839 5.953 1.00 95.50 101 GLU A CA 1
ATOM 732 C C . GLU A 1 101 ? -12.234 3.695 6.251 1.00 95.50 101 GLU A C 1
ATOM 734 O O . GLU A 1 101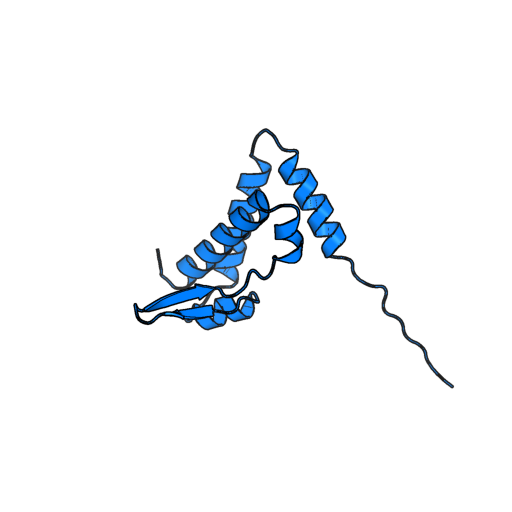 ? -13.307 3.914 6.813 1.00 95.50 101 GLU A O 1
ATOM 739 N N . ALA A 1 102 ? -11.852 2.452 5.942 1.00 94.31 102 ALA A N 1
ATOM 740 C CA . ALA A 1 102 ? -12.671 1.279 6.247 1.00 94.31 102 ALA A CA 1
ATOM 741 C C . ALA A 1 102 ? -12.855 1.036 7.758 1.00 94.31 102 ALA A C 1
ATOM 743 O O . ALA A 1 102 ? -13.892 0.518 8.168 1.00 94.31 102 ALA A O 1
ATOM 744 N N . GLY A 1 103 ? -11.883 1.440 8.581 1.00 88.88 103 GLY A N 1
ATOM 745 C CA . GLY A 1 103 ? -11.973 1.428 10.045 1.00 88.88 103 GLY A CA 1
ATOM 746 C C . GLY A 1 103 ? -12.688 2.649 10.642 1.00 88.88 103 GLY A C 1
ATOM 747 O O . GLY A 1 103 ? -12.655 2.843 11.859 1.00 88.88 103 GLY A O 1
ATOM 748 N N . GLY A 1 104 ? -13.294 3.507 9.812 1.00 85.81 104 GLY A N 1
ATOM 749 C CA . GLY A 1 104 ? -13.979 4.727 10.247 1.00 85.81 104 GLY A CA 1
ATOM 750 C C . GLY A 1 104 ? -13.042 5.846 10.710 1.00 85.81 104 GLY A C 1
ATOM 751 O O . GLY A 1 104 ? -13.487 6.765 11.398 1.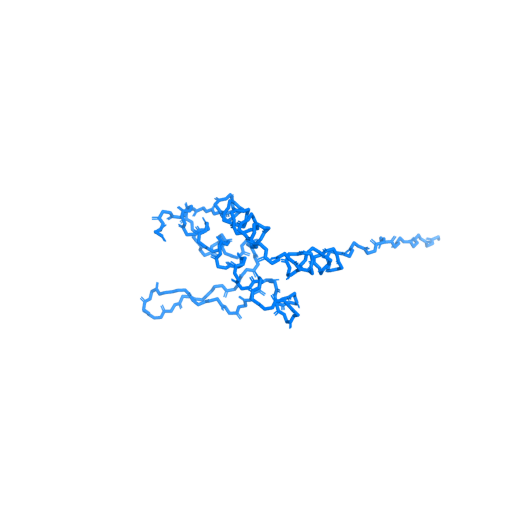00 85.81 104 GLY A O 1
ATOM 752 N N . GLN A 1 105 ? -11.754 5.763 10.369 1.00 78.12 105 GLN A N 1
ATOM 753 C CA . GLN A 1 105 ? -10.775 6.821 10.608 1.00 78.12 105 GLN A CA 1
ATOM 754 C C . GLN A 1 105 ? -10.711 7.763 9.389 1.00 78.12 105 GLN A C 1
ATOM 756 O O . GLN A 1 105 ? -10.953 7.308 8.270 1.00 78.12 105 GLN A O 1
ATOM 761 N N . PRO A 1 106 ? -10.439 9.066 9.591 1.00 60.59 106 PRO A N 1
ATOM 762 C CA . PRO A 1 106 ? -10.316 10.038 8.502 1.00 60.59 106 PRO A CA 1
ATOM 763 C C . PRO A 1 106 ? -9.083 9.819 7.611 1.00 60.59 106 PRO A C 1
ATOM 765 O O . PRO A 1 106 ? -8.103 9.182 8.064 1.00 60.59 106 PRO A O 1
#

Secondary structure (DSSP, 8-state):
------PPP--HHHHHHHHHHHHHT-TTSHHHHHHHHHHHHHHHHH--S-HHHHHHHTT--EEE-TTS-EEES--TTHHHHTTSHHHHHHHHHHHHHHHHHHTT--

pLDDT: mean 90.84, std 10.97, range [46.25, 98.5]

Radius of gyration: 16.81 Å; chains: 1; bounding box: 28×58×41 Å

Sequence (106 aa):
EELSVSVPPRDYGLLAGVLAEAVAADDSGTVREAVAAAAHAAGRSAGGEDLTSALRGCGYEPATTAEGGVDLRNCPFHRLARE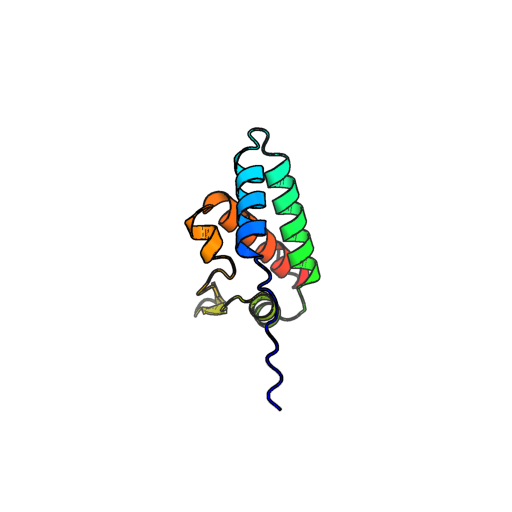HTELVCWLNLHLVRGLLEAGGQP